Protein AF-A0A4D4J5U4-F1 (afdb_monomer_lite)

Organism: NCBI:txid1931992

Secondary structure (DSSP, 8-state):
--PPP--EEEEEEEEEEEEE---TTSSSPPEEEEEEEEEEEEE--TT--S-----SSS--PPP-

Structure (mmCIF, N/CA/C/O backbone):
data_AF-A0A4D4J5U4-F1
#
_entry.id   AF-A0A4D4J5U4-F1
#
loop_
_atom_site.group_PDB
_atom_site.id
_atom_site.type_symbol
_atom_site.label_atom_id
_atom_site.label_alt_id
_atom_site.label_comp_id
_atom_site.label_asym_id
_atom_site.label_entity_id
_atom_site.label_seq_id
_atom_site.pdbx_PDB_ins_code
_atom_site.Cartn_x
_atom_site.Cartn_y
_atom_site.Cartn_z
_atom_site.occupancy
_atom_site.B_iso_or_equiv
_atom_site.auth_seq_id
_atom_site.auth_comp_id
_atom_site.auth_asym_id
_atom_site.auth_atom_id
_atom_site.pdbx_PDB_model_num
ATOM 1 N N . MET A 1 1 ? 7.871 7.662 29.309 1.00 38.28 1 MET A N 1
ATOM 2 C CA . MET A 1 1 ? 6.427 7.972 29.284 1.00 38.28 1 MET A CA 1
ATOM 3 C C . MET A 1 1 ? 5.884 7.415 27.977 1.00 38.28 1 MET A C 1
ATOM 5 O O . MET A 1 1 ? 6.187 7.969 26.931 1.00 38.28 1 MET A O 1
ATOM 9 N N . LEU A 1 2 ? 5.229 6.251 28.008 1.00 44.94 2 LEU A N 1
ATOM 10 C CA . LEU A 1 2 ? 4.572 5.704 26.819 1.00 44.94 2 LEU A CA 1
ATOM 11 C C . LEU A 1 2 ? 3.341 6.576 26.564 1.00 44.94 2 LEU A C 1
ATOM 13 O O . LEU A 1 2 ? 2.465 6.653 27.423 1.00 44.94 2 LEU A O 1
ATOM 17 N N . ALA A 1 3 ? 3.316 7.292 25.440 1.00 54.31 3 ALA A N 1
ATOM 18 C CA . ALA A 1 3 ? 2.113 7.976 24.988 1.00 54.31 3 ALA A CA 1
ATOM 19 C C . ALA A 1 3 ? 0.977 6.942 24.918 1.00 54.31 3 ALA A C 1
ATOM 21 O O . ALA A 1 3 ? 1.187 5.840 24.407 1.00 54.31 3 ALA A O 1
ATOM 22 N N . GLY A 1 4 ? -0.184 7.265 25.495 1.00 58.19 4 GLY A N 1
ATOM 23 C CA . GLY A 1 4 ? -1.340 6.369 25.515 1.00 58.19 4 GLY A CA 1
ATOM 24 C C . GLY A 1 4 ? -1.639 5.826 24.118 1.00 58.19 4 GLY A C 1
ATOM 25 O O . GLY A 1 4 ? -1.470 6.537 23.127 1.00 58.19 4 GLY A O 1
ATOM 26 N N . ALA A 1 5 ? -2.036 4.555 24.046 1.00 68.75 5 ALA A N 1
ATOM 27 C CA . ALA A 1 5 ? -2.281 3.878 22.780 1.00 68.75 5 ALA A CA 1
ATOM 28 C C . ALA A 1 5 ? -3.239 4.707 21.908 1.00 68.75 5 ALA A C 1
ATOM 30 O O . ALA A 1 5 ? -4.381 4.963 22.289 1.00 68.75 5 ALA A O 1
ATOM 31 N N . VAL A 1 6 ? -2.770 5.147 20.740 1.00 75.88 6 VAL A N 1
ATOM 32 C CA . VAL A 1 6 ? -3.614 5.822 19.751 1.00 75.88 6 VAL A CA 1
ATOM 33 C C . VAL A 1 6 ? -4.498 4.755 19.109 1.00 75.88 6 VAL A C 1
ATOM 35 O O . VAL A 1 6 ? -4.032 3.952 18.306 1.00 75.88 6 VAL A O 1
ATOM 38 N N . LEU A 1 7 ? -5.775 4.713 19.497 1.00 84.88 7 LEU A N 1
ATOM 39 C CA . LEU A 1 7 ? -6.722 3.672 19.071 1.00 84.88 7 LEU A CA 1
ATOM 40 C C . LEU A 1 7 ? -7.457 3.996 17.759 1.00 84.88 7 LEU A C 1
ATOM 42 O O . LEU A 1 7 ? -8.285 3.206 17.303 1.00 84.88 7 LEU A O 1
ATOM 46 N N . GLY A 1 8 ? -7.184 5.139 17.128 1.00 89.25 8 GLY A N 1
ATOM 47 C CA . GLY A 1 8 ? -7.797 5.499 15.852 1.00 89.25 8 GLY A CA 1
ATOM 48 C C . GLY A 1 8 ? -7.259 6.792 15.251 1.00 89.25 8 GLY A C 1
ATOM 49 O O . GLY A 1 8 ? -6.624 7.592 15.935 1.00 89.25 8 GLY A O 1
ATOM 50 N N . GLY A 1 9 ? -7.511 6.973 13.956 1.00 92.69 9 GLY A N 1
ATOM 51 C CA . GLY A 1 9 ? -7.029 8.110 13.173 1.00 92.69 9 GLY A CA 1
ATOM 52 C C . GLY A 1 9 ? -7.138 7.854 11.671 1.00 92.69 9 GLY A C 1
ATOM 53 O O . GLY A 1 9 ? -7.837 6.938 11.242 1.00 92.69 9 GLY A O 1
ATOM 54 N N . VAL A 1 10 ? -6.439 8.654 10.867 1.00 95.56 10 VAL A N 1
ATOM 55 C CA . VAL A 1 10 ? -6.289 8.413 9.425 1.00 95.56 10 VAL A CA 1
ATOM 56 C C . VAL A 1 10 ? -4.904 7.827 9.170 1.00 95.56 10 VAL A C 1
ATOM 58 O O . VAL A 1 10 ? -3.892 8.445 9.494 1.00 95.56 10 VAL A O 1
ATOM 61 N N . LEU A 1 11 ? -4.857 6.631 8.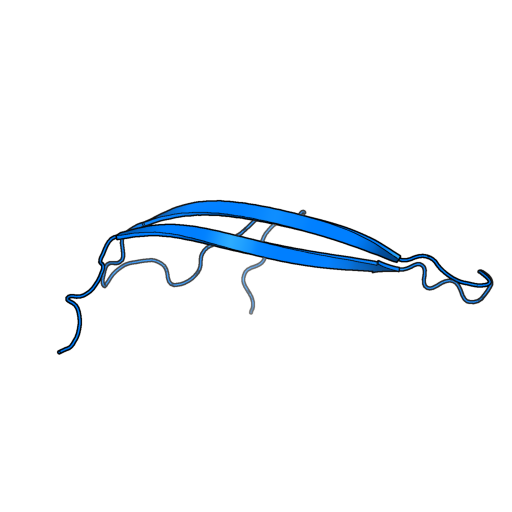588 1.00 93.12 11 LEU A N 1
ATOM 62 C CA . LEU A 1 11 ? -3.636 6.021 8.084 1.00 93.12 11 LEU A CA 1
ATOM 63 C C . LEU A 1 11 ? -3.364 6.563 6.677 1.00 93.12 11 LEU A C 1
ATOM 65 O O . LEU A 1 11 ? -4.048 6.199 5.718 1.00 93.12 11 LEU A O 1
ATOM 69 N N . HIS A 1 12 ? -2.370 7.438 6.563 1.00 95.50 12 HIS A N 1
ATOM 70 C CA . HIS A 1 12 ? -1.890 7.926 5.275 1.00 95.50 12 HIS A CA 1
ATOM 71 C C . HIS A 1 12 ? -0.874 6.944 4.696 1.00 95.50 12 HIS A C 1
ATOM 73 O O . HIS A 1 12 ? 0.166 6.695 5.303 1.00 95.50 12 HIS A O 1
ATOM 79 N N . VAL A 1 13 ? -1.167 6.395 3.520 1.00 95.06 13 VAL A N 1
ATOM 80 C CA . VAL A 1 13 ? -0.269 5.481 2.807 1.00 95.06 13 VAL A CA 1
ATOM 81 C C . VAL A 1 13 ? 0.054 6.074 1.452 1.00 95.06 13 VAL A C 1
ATOM 83 O O . VAL A 1 13 ? -0.837 6.532 0.743 1.00 95.06 13 VAL A O 1
ATOM 86 N N . VAL A 1 14 ? 1.330 6.044 1.086 1.00 94.50 14 VAL A N 1
ATOM 87 C CA . VAL A 1 14 ? 1.803 6.401 -0.248 1.00 94.50 14 VAL A CA 1
ATOM 88 C C . VAL A 1 14 ? 2.553 5.202 -0.791 1.00 94.50 14 VAL A C 1
ATOM 90 O O . VAL A 1 14 ? 3.441 4.675 -0.127 1.00 94.50 14 VAL A O 1
ATOM 93 N N . ALA A 1 15 ? 2.208 4.789 -2.001 1.00 92.81 15 ALA A N 1
ATOM 94 C CA . ALA A 1 15 ? 2.938 3.762 -2.717 1.00 92.81 15 ALA A CA 1
ATOM 95 C C . ALA A 1 15 ? 3.429 4.313 -4.054 1.00 92.81 15 ALA A C 1
ATOM 97 O O . ALA A 1 15 ? 2.751 5.104 -4.717 1.00 92.81 15 ALA A O 1
ATOM 98 N N . GLN A 1 16 ? 4.637 3.903 -4.427 1.00 93.94 16 GLN A N 1
ATOM 99 C CA . GLN A 1 16 ? 5.303 4.311 -5.654 1.00 93.94 16 GLN A CA 1
ATOM 100 C C . GLN A 1 16 ? 5.858 3.079 -6.349 1.00 93.94 16 GLN A C 1
ATOM 102 O O . GLN A 1 16 ? 6.405 2.191 -5.700 1.00 93.94 16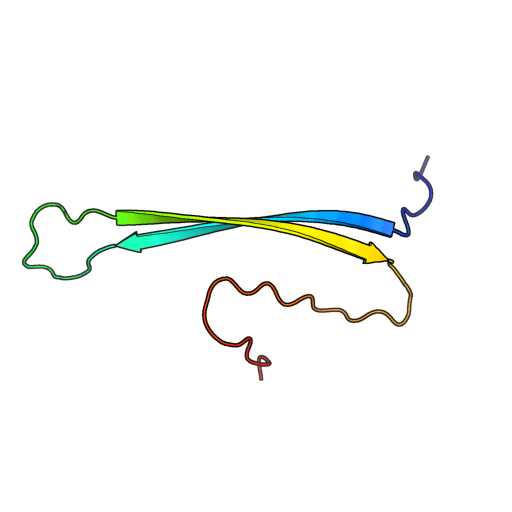 GLN A O 1
ATOM 107 N N . ALA A 1 17 ? 5.708 3.046 -7.666 1.00 91.19 17 ALA A N 1
ATOM 108 C CA . ALA A 1 17 ? 6.244 1.992 -8.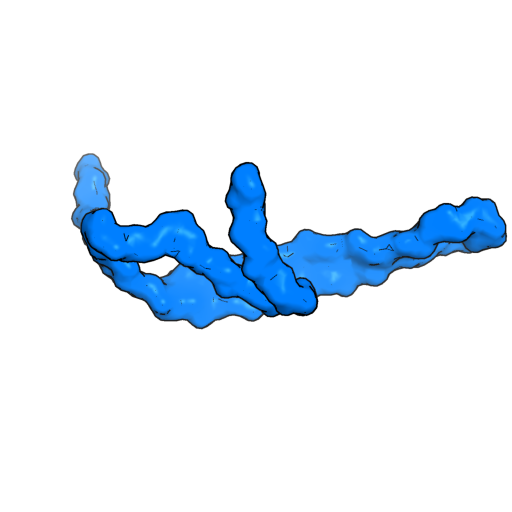506 1.00 91.19 17 ALA A CA 1
ATOM 109 C C . ALA A 1 17 ? 6.761 2.585 -9.815 1.00 91.19 17 ALA A C 1
ATOM 111 O O . ALA A 1 17 ? 6.463 3.731 -10.168 1.00 91.19 17 ALA A O 1
ATOM 112 N N . VAL A 1 18 ? 7.548 1.791 -10.529 1.00 92.50 18 VAL A N 1
ATOM 113 C CA . VAL A 1 18 ? 8.134 2.166 -11.808 1.00 92.50 18 VAL A CA 1
ATOM 114 C C . VAL A 1 18 ? 7.916 1.019 -12.786 1.00 92.50 18 VAL A C 1
ATOM 116 O O . VAL A 1 18 ? 8.143 -0.133 -12.435 1.00 92.50 18 VAL A O 1
ATOM 119 N N . SER A 1 19 ? 7.471 1.342 -13.998 1.00 89.38 19 SER A N 1
ATOM 120 C CA . SER A 1 19 ? 7.394 0.406 -15.120 1.00 89.38 19 SER A CA 1
ATOM 121 C C . SER A 1 19 ? 8.379 0.858 -16.187 1.00 89.38 19 SER A C 1
ATOM 123 O O . SER A 1 19 ? 8.295 2.001 -16.634 1.00 89.38 19 SER A O 1
ATOM 125 N N . CYS A 1 20 ? 9.294 -0.013 -16.589 1.00 90.44 20 CYS A N 1
ATOM 126 C CA . CYS A 1 20 ? 10.261 0.251 -17.654 1.00 90.44 20 CYS A CA 1
ATOM 127 C C . CYS A 1 20 ? 9.961 -0.646 -18.856 1.00 90.44 20 CYS A C 1
ATOM 129 O O . CYS A 1 20 ? 9.358 -1.704 -18.685 1.00 90.44 20 CYS A O 1
ATOM 131 N N . ASP A 1 21 ? 10.366 -0.205 -20.041 1.00 88.94 21 ASP A N 1
ATOM 132 C CA . ASP A 1 21 ? 10.425 -1.062 -21.225 1.00 88.94 21 ASP A CA 1
ATOM 133 C C . ASP A 1 21 ? 11.594 -2.054 -21.072 1.00 88.94 21 ASP A C 1
ATOM 135 O O . ASP A 1 21 ? 12.677 -1.649 -20.635 1.00 88.94 21 ASP A O 1
A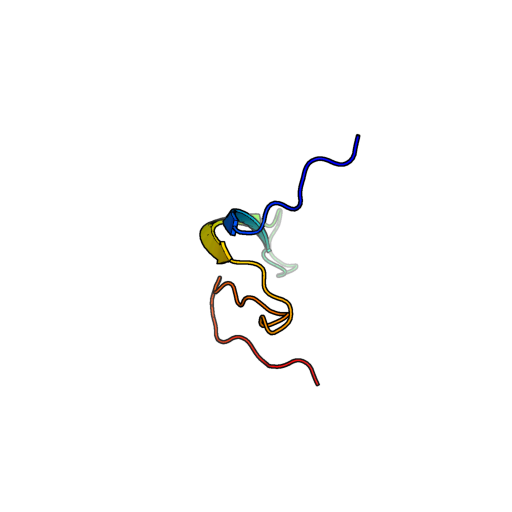TOM 139 N N . ASP A 1 22 ? 11.363 -3.337 -21.354 1.00 89.12 22 ASP A N 1
ATOM 140 C CA . ASP A 1 22 ? 12.360 -4.410 -21.269 1.00 89.12 22 ASP A CA 1
ATOM 141 C C . ASP A 1 22 ? 12.818 -4.928 -22.643 1.00 89.12 22 ASP A C 1
ATOM 143 O O . ASP A 1 22 ? 13.644 -5.843 -22.703 1.00 89.12 22 ASP A O 1
ATOM 147 N N . ASP A 1 23 ? 12.352 -4.322 -23.741 1.00 90.25 23 ASP A N 1
ATOM 148 C CA . ASP A 1 23 ? 12.765 -4.682 -25.093 1.00 90.25 23 ASP A CA 1
ATOM 149 C C . ASP A 1 23 ? 14.240 -4.286 -25.331 1.00 90.25 23 ASP A C 1
ATOM 151 O O . ASP A 1 23 ? 14.589 -3.097 -25.329 1.00 90.25 23 ASP A O 1
ATOM 155 N N . PRO A 1 24 ? 15.138 -5.259 -25.591 1.00 87.19 24 PRO A N 1
ATOM 156 C CA . PRO A 1 24 ? 16.561 -4.995 -25.795 1.00 87.19 24 PRO A CA 1
ATOM 157 C C . PRO A 1 24 ? 16.863 -4.217 -27.086 1.00 87.19 24 PRO A C 1
ATOM 159 O O . PRO A 1 24 ? 17.995 -3.771 -27.274 1.00 87.19 24 PRO A O 1
ATOM 162 N N . SER A 1 25 ? 15.889 -4.060 -27.988 1.00 92.12 25 SER A N 1
ATOM 163 C CA . SER A 1 25 ? 16.024 -3.264 -29.210 1.00 92.12 25 SER A CA 1
ATOM 164 C C . SER A 1 25 ? 15.834 -1.757 -28.983 1.00 92.12 25 SER A C 1
ATOM 166 O O . SER A 1 25 ? 16.221 -0.955 -29.838 1.00 92.12 25 SER A O 1
ATOM 168 N N . VAL A 1 26 ? 15.303 -1.347 -27.824 1.00 87.94 26 VAL A N 1
ATOM 169 C CA . VAL A 1 26 ? 15.087 0.062 -27.474 1.00 87.94 26 VAL A CA 1
ATOM 170 C C . VAL A 1 26 ? 16.361 0.655 -26.870 1.00 87.94 26 VAL A C 1
ATOM 172 O O . VAL A 1 26 ? 16.732 0.391 -25.726 1.00 87.94 26 VAL A O 1
ATOM 175 N N . ALA A 1 27 ? 17.040 1.519 -27.627 1.00 82.94 27 ALA A N 1
ATOM 176 C CA . ALA A 1 27 ? 18.161 2.290 -27.101 1.00 82.94 27 ALA A CA 1
ATOM 177 C C . ALA A 1 27 ? 17.654 3.350 -26.103 1.00 82.94 27 ALA A C 1
ATOM 179 O O . ALA A 1 27 ? 16.893 4.239 -26.476 1.00 82.94 27 ALA A O 1
ATOM 180 N N . HIS A 1 28 ? 18.120 3.275 -24.850 1.00 84.12 28 HIS A N 1
ATOM 181 C CA . HIS A 1 28 ? 17.731 4.149 -23.729 1.00 84.12 28 HIS A CA 1
ATOM 182 C C . HIS A 1 28 ? 16.251 4.016 -23.310 1.00 84.12 28 HIS A C 1
ATOM 184 O O . HIS A 1 28 ? 15.481 4.971 -23.452 1.00 84.12 28 HIS A O 1
ATOM 190 N N . PRO A 1 29 ? 15.834 2.858 -22.764 1.00 84.00 29 PRO A N 1
ATOM 191 C CA . PRO A 1 29 ? 14.456 2.657 -22.334 1.00 84.00 29 PRO A CA 1
ATOM 192 C C . PRO A 1 29 ? 14.074 3.661 -21.242 1.00 84.00 29 PRO A C 1
ATOM 194 O O . PRO A 1 29 ? 14.812 3.892 -20.279 1.00 84.00 29 PRO A O 1
ATOM 197 N N . VAL A 1 30 ? 12.900 4.272 -21.399 1.00 89.69 30 VAL A N 1
ATOM 198 C CA . VAL A 1 30 ? 12.354 5.210 -20.417 1.00 89.69 30 VAL A CA 1
ATOM 199 C C . VAL A 1 30 ? 11.461 4.474 -19.433 1.00 89.69 30 VAL A C 1
ATOM 201 O O . VAL A 1 30 ? 10.676 3.598 -19.793 1.00 89.69 30 VAL A O 1
ATOM 204 N N . CYS A 1 31 ? 11.550 4.871 -18.171 1.00 93.25 31 CYS A N 1
ATOM 205 C CA . CYS A 1 31 ? 10.725 4.314 -17.118 1.00 93.25 31 CYS A CA 1
ATOM 206 C C . CYS A 1 31 ? 9.595 5.278 -16.746 1.00 93.25 31 CYS A C 1
ATOM 208 O O . CYS A 1 31 ? 9.815 6.467 -16.504 1.00 93.25 31 CYS A O 1
ATOM 210 N N . ARG A 1 32 ? 8.372 4.760 -16.650 1.00 91.44 32 ARG A N 1
ATOM 211 C CA . ARG A 1 32 ? 7.204 5.488 -16.155 1.00 91.44 32 ARG A CA 1
ATOM 212 C C . ARG A 1 32 ? 7.078 5.291 -14.652 1.00 91.44 32 ARG A C 1
ATOM 214 O O . ARG A 1 32 ? 6.879 4.173 -14.184 1.00 91.44 32 ARG A O 1
ATOM 221 N N . VAL A 1 33 ? 7.128 6.388 -13.907 1.00 92.31 33 VAL A N 1
ATOM 222 C CA . VAL A 1 33 ? 6.850 6.392 -12.467 1.00 92.31 33 VAL A CA 1
ATOM 223 C C . VAL A 1 33 ? 5.349 6.543 -12.239 1.00 92.31 33 VAL A C 1
ATOM 225 O O . VAL A 1 33 ? 4.705 7.400 -12.845 1.00 92.31 33 VAL A O 1
ATOM 228 N N . VAL A 1 34 ? 4.798 5.740 -11.334 1.00 90.69 34 VAL A N 1
ATOM 229 C CA . VAL A 1 34 ? 3.432 5.881 -10.824 1.00 90.69 34 VAL A CA 1
ATOM 230 C C . VAL A 1 34 ? 3.466 6.078 -9.314 1.00 90.69 34 VAL A C 1
ATOM 232 O O . VAL A 1 34 ? 4.290 5.498 -8.606 1.00 90.69 34 VAL A O 1
ATOM 235 N N . ARG A 1 35 ? 2.566 6.920 -8.809 1.00 94.00 35 ARG A N 1
ATOM 236 C CA . ARG A 1 35 ? 2.410 7.206 -7.382 1.00 94.00 35 ARG A CA 1
ATOM 237 C C . ARG A 1 35 ? 0.932 7.236 -7.049 1.00 94.00 35 ARG A C 1
ATOM 239 O O . ARG A 1 35 ? 0.157 7.843 -7.783 1.00 94.00 35 ARG A O 1
ATOM 246 N N . LYS A 1 36 ? 0.562 6.607 -5.938 1.00 93.62 36 LYS A N 1
ATOM 247 C CA . LYS A 1 36 ? -0.798 6.648 -5.412 1.00 93.62 36 LYS A CA 1
ATOM 248 C C . LYS A 1 36 ? -0.777 6.848 -3.909 1.00 93.62 36 LYS A C 1
ATOM 250 O O . LYS A 1 36 ? 0.065 6.281 -3.212 1.00 93.62 36 LYS A O 1
ATOM 255 N N . ASP A 1 37 ? -1.695 7.670 -3.440 1.00 95.44 37 ASP A N 1
ATOM 256 C CA . ASP A 1 37 ? -1.894 7.981 -2.038 1.00 95.44 37 ASP A CA 1
ATOM 257 C C . ASP A 1 37 ? -3.308 7.607 -1.587 1.00 95.44 37 ASP A C 1
ATOM 259 O O . ASP A 1 37 ? -4.267 7.629 -2.361 1.00 95.44 37 ASP A O 1
ATOM 263 N N . TRP A 1 38 ? -3.413 7.222 -0.317 1.00 95.50 38 TRP A N 1
ATOM 264 C CA . TRP A 1 38 ? -4.664 6.905 0.358 1.00 95.50 38 TRP A CA 1
ATOM 265 C C . TRP A 1 38 ? -4.666 7.541 1.745 1.00 95.50 38 TRP A C 1
ATOM 267 O 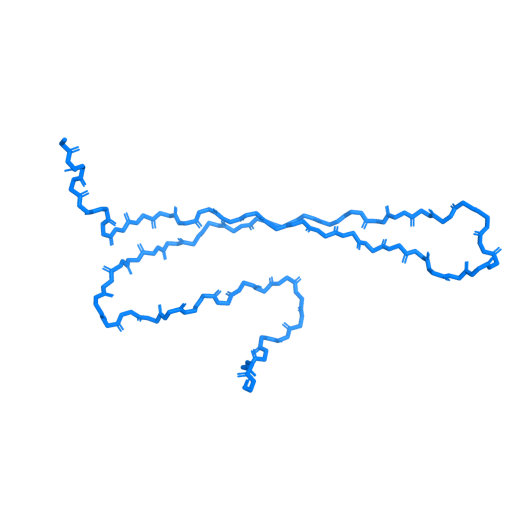O . TRP A 1 38 ? -3.665 7.487 2.460 1.00 95.50 38 TRP A O 1
ATOM 277 N N . GLY A 1 39 ? -5.809 8.086 2.155 1.00 95.94 39 GLY A N 1
ATOM 278 C CA . GLY A 1 39 ? -6.103 8.408 3.550 1.00 95.94 39 GLY A CA 1
ATOM 279 C C . GLY A 1 39 ? -7.183 7.464 4.055 1.00 95.94 39 GLY A C 1
ATOM 280 O O . GLY A 1 39 ? -8.349 7.642 3.714 1.00 95.94 39 GLY A O 1
ATOM 281 N N . VAL A 1 40 ? -6.807 6.447 4.832 1.00 94.88 40 VAL A N 1
ATOM 282 C CA . VAL A 1 40 ? -7.743 5.417 5.302 1.00 94.88 40 VAL A CA 1
ATOM 283 C C . VAL A 1 40 ? -8.124 5.689 6.755 1.00 94.88 40 VAL A C 1
ATOM 285 O O . VAL A 1 40 ? -7.263 5.594 7.629 1.00 94.88 40 VAL A O 1
ATOM 288 N N . PRO A 1 41 ? -9.391 6.006 7.063 1.00 94.31 41 PRO A N 1
ATOM 289 C CA . PRO A 1 41 ? -9.848 6.078 8.444 1.00 94.31 41 PRO A CA 1
ATOM 290 C C . PRO A 1 41 ? -9.754 4.695 9.096 1.00 94.31 41 PRO A C 1
ATOM 292 O O . PRO A 1 41 ? -10.353 3.734 8.612 1.00 94.31 41 PRO A O 1
ATOM 295 N N . VAL A 1 42 ? -9.012 4.586 10.197 1.00 92.69 42 VAL A N 1
ATOM 296 C CA . VAL A 1 42 ? -8.800 3.328 10.920 1.00 92.69 42 VAL A CA 1
ATOM 297 C C . VAL A 1 42 ? -9.176 3.448 12.390 1.00 92.69 42 VAL A C 1
ATOM 299 O O . VAL A 1 42 ? -9.038 4.496 13.026 1.00 92.69 42 VAL A O 1
ATOM 302 N N . ARG A 1 43 ? -9.611 2.318 12.947 1.00 92.44 43 ARG A N 1
ATOM 303 C CA . ARG A 1 43 ? -9.745 2.092 14.385 1.00 92.44 43 ARG A CA 1
ATOM 304 C C . ARG A 1 43 ? -9.028 0.794 14.731 1.00 92.44 43 ARG A C 1
ATOM 306 O O . ARG A 1 43 ? -9.271 -0.230 14.097 1.00 92.44 43 ARG A O 1
ATOM 313 N N . VAL A 1 44 ? -8.168 0.840 15.740 1.00 89.88 44 VAL A N 1
ATOM 314 C CA . VAL A 1 44 ? -7.433 -0.325 16.233 1.00 89.88 44 VAL A CA 1
ATOM 315 C C . VAL A 1 44 ? -8.272 -1.001 17.309 1.00 89.88 44 VAL A C 1
ATOM 317 O O . VAL A 1 44 ? -8.703 -0.365 18.268 1.00 89.88 44 VAL A O 1
ATOM 320 N N . THR A 1 45 ? -8.528 -2.294 17.135 1.00 91.50 45 THR A N 1
ATOM 321 C CA . THR A 1 45 ? -9.242 -3.126 18.111 1.00 91.50 45 THR A CA 1
ATOM 322 C C . THR A 1 45 ? -8.569 -4.490 18.177 1.00 91.50 45 THR A C 1
ATOM 324 O O . THR A 1 45 ? -7.971 -4.923 17.192 1.00 91.50 45 THR A O 1
ATOM 327 N N . GLU A 1 46 ? -8.703 -5.197 19.297 1.00 90.75 46 GLU A N 1
ATOM 328 C CA . GLU A 1 46 ? -8.133 -6.545 19.459 1.00 90.75 46 GLU A CA 1
ATOM 329 C C . GLU A 1 46 ? -8.664 -7.555 18.429 1.00 90.75 46 GLU A C 1
ATOM 331 O O . GLU A 1 46 ? -7.975 -8.504 18.073 1.00 90.75 46 GLU A O 1
ATOM 336 N N . ARG A 1 47 ? -9.886 -7.340 17.924 1.00 93.38 47 ARG A N 1
ATOM 337 C CA . ARG A 1 47 ? -10.556 -8.217 16.949 1.00 93.38 47 ARG A CA 1
ATOM 338 C C . ARG A 1 47 ? -10.473 -7.699 15.510 1.00 93.38 47 ARG A C 1
ATOM 340 O O . ARG A 1 47 ? -11.184 -8.196 14.641 1.00 93.38 47 ARG A O 1
ATOM 347 N N . GLY A 1 48 ? -9.664 -6.669 15.264 1.00 91.00 48 GLY A N 1
ATOM 348 C CA . GLY A 1 48 ? -9.528 -6.055 13.948 1.00 91.00 48 GLY A CA 1
ATOM 349 C C . GLY A 1 48 ? -8.894 -6.993 12.921 1.00 91.00 48 GLY A C 1
ATOM 350 O O . GLY A 1 48 ? -8.126 -7.896 13.256 1.00 91.00 48 GLY A O 1
ATOM 351 N N . VAL A 1 49 ? -9.186 -6.748 11.643 1.00 92.00 49 VAL A N 1
ATOM 352 C CA . VAL A 1 49 ? -8.477 -7.418 10.550 1.00 92.00 49 VAL A CA 1
ATOM 353 C C . VAL A 1 49 ? -7.001 -7.022 10.561 1.00 92.00 49 VAL A C 1
ATOM 355 O O . VAL A 1 49 ? -6.650 -5.878 10.845 1.00 92.00 49 VAL A O 1
ATOM 358 N N . ARG A 1 50 ? -6.124 -7.972 10.226 1.00 90.06 50 ARG A N 1
ATOM 359 C CA . ARG A 1 50 ? -4.666 -7.747 10.194 1.00 90.06 50 ARG A CA 1
ATOM 360 C C . ARG A 1 50 ? -4.143 -7.308 8.825 1.00 90.06 50 ARG A C 1
ATOM 362 O O . ARG A 1 50 ? -2.950 -7.068 8.680 1.00 90.06 50 ARG A O 1
ATOM 369 N N . ARG A 1 51 ? -5.021 -7.223 7.821 1.00 89.25 51 ARG A N 1
ATOM 370 C CA . ARG A 1 51 ? -4.694 -6.836 6.446 1.00 89.25 51 ARG A CA 1
ATOM 371 C C . ARG A 1 51 ? -5.672 -5.769 5.971 1.00 89.25 51 ARG A C 1
ATOM 373 O O . ARG A 1 51 ? -6.878 -5.918 6.146 1.00 89.25 51 ARG A O 1
ATOM 380 N N . LEU A 1 52 ? -5.131 -4.724 5.356 1.00 90.19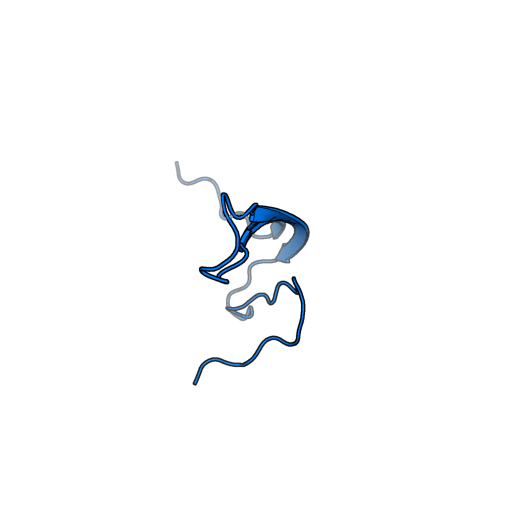 52 LEU A N 1
ATOM 381 C CA . LEU A 1 52 ? -5.879 -3.653 4.709 1.00 90.19 52 LEU A CA 1
ATOM 382 C C . LEU A 1 52 ? -5.507 -3.644 3.219 1.00 90.19 52 LEU A C 1
ATOM 384 O O . LEU A 1 52 ? -4.369 -3.294 2.897 1.00 90.19 52 LEU A O 1
ATOM 388 N N . PRO A 1 53 ? -6.405 -4.055 2.312 1.00 89.62 53 PRO A N 1
ATOM 389 C CA . PRO A 1 53 ? -6.109 -4.038 0.888 1.00 89.62 53 PRO A CA 1
ATOM 390 C C . PRO A 1 53 ? -6.139 -2.611 0.335 1.00 89.62 53 PRO A C 1
ATOM 392 O O . PRO A 1 53 ? -7.081 -1.852 0.565 1.00 89.62 53 PRO A O 1
ATOM 395 N N . LEU A 1 54 ? -5.094 -2.251 -0.413 1.00 90.69 54 LEU A N 1
ATOM 396 C CA . LEU A 1 54 ? -4.967 -0.966 -1.097 1.00 90.69 54 LEU A CA 1
ATOM 397 C C . LEU A 1 54 ? -4.907 -1.216 -2.601 1.00 90.69 54 LEU A C 1
ATOM 399 O O . LEU A 1 54 ? -3.924 -1.740 -3.122 1.00 90.69 54 LEU A O 1
ATOM 403 N N . VAL A 1 55 ? -5.974 -0.852 -3.309 1.00 85.19 55 VAL A N 1
ATOM 404 C CA . VAL A 1 55 ? -6.092 -1.150 -4.739 1.00 85.19 55 VAL A CA 1
ATOM 405 C C . VAL A 1 55 ? -5.294 -0.135 -5.550 1.00 85.19 55 VAL A C 1
ATOM 407 O O . VAL A 1 55 ? -5.680 1.033 -5.661 1.00 85.19 55 VAL A O 1
ATOM 410 N N . MET A 1 56 ? -4.184 -0.579 -6.138 1.00 79.75 56 MET A N 1
ATOM 411 C CA . MET A 1 56 ? -3.410 0.191 -7.120 1.00 79.75 56 MET A CA 1
ATOM 412 C C . MET A 1 56 ? -3.849 -0.126 -8.563 1.00 79.75 56 MET A C 1
ATOM 414 O O . MET A 1 56 ? -3.902 0.782 -9.387 1.00 79.75 56 MET A O 1
ATOM 418 N N . GLY A 1 57 ? -4.255 -1.378 -8.806 1.00 73.50 57 GLY A N 1
ATOM 419 C CA . GLY A 1 57 ? -4.838 -1.948 -10.027 1.00 73.50 57 GLY A CA 1
ATOM 420 C C . GLY A 1 57 ? -4.993 -3.472 -9.849 1.00 73.50 57 GLY A C 1
ATOM 421 O O . GLY A 1 57 ? -4.214 -4.061 -9.104 1.00 73.50 57 GLY A O 1
ATOM 422 N N . GLY A 1 58 ? -5.997 -4.105 -10.470 1.00 71.00 58 GLY A N 1
ATOM 423 C CA . GLY A 1 58 ? -6.312 -5.533 -10.258 1.00 71.00 58 GLY A CA 1
ATOM 424 C C . GLY A 1 58 ? -7.080 -5.839 -8.955 1.00 71.00 58 GLY A C 1
ATOM 425 O O . GLY A 1 58 ? -7.562 -4.923 -8.290 1.00 71.00 58 GLY A O 1
ATOM 426 N N . ILE A 1 59 ? -7.212 -7.128 -8.616 1.00 64.06 59 ILE A N 1
ATOM 427 C CA . ILE A 1 59 ? -7.851 -7.655 -7.388 1.00 64.06 59 ILE A CA 1
ATOM 428 C C . ILE A 1 59 ? -6.788 -8.166 -6.411 1.00 64.06 59 ILE A C 1
ATOM 430 O O . ILE A 1 59 ? -5.792 -8.757 -6.827 1.00 64.06 59 ILE A O 1
ATOM 434 N N . ASP A 1 60 ? -6.990 -7.952 -5.111 1.00 69.94 60 ASP A N 1
ATOM 435 C CA . ASP A 1 60 ? -6.103 -8.470 -4.077 1.00 69.94 60 ASP A CA 1
ATOM 436 C C . ASP A 1 60 ? -6.320 -9.978 -3.881 1.00 69.94 60 ASP A C 1
ATOM 438 O O . ASP A 1 60 ? -7.305 -10.426 -3.303 1.00 69.94 60 ASP A O 1
ATOM 442 N N . GLY A 1 61 ? -5.372 -10.791 -4.351 1.00 65.62 61 GLY A N 1
ATOM 443 C CA . GLY A 1 61 ? -5.326 -12.212 -4.004 1.00 65.62 61 GLY A CA 1
ATOM 444 C C . GLY A 1 61 ? -5.063 -12.413 -2.506 1.00 65.62 61 GLY A C 1
ATOM 445 O O . GLY A 1 61 ? -4.385 -11.603 -1.854 1.00 65.62 61 GLY A O 1
ATOM 446 N N . VAL A 1 62 ? -5.590 -13.494 -1.932 1.00 57.75 62 VAL A N 1
ATOM 447 C CA . VAL A 1 62 ? -5.124 -14.013 -0.637 1.00 57.75 62 VAL A CA 1
ATOM 448 C C . VAL A 1 62 ? -3.804 -14.749 -0.904 1.00 57.75 62 VAL A C 1
ATOM 450 O O . VAL A 1 62 ? -3.796 -15.591 -1.799 1.00 57.75 62 VAL A O 1
ATOM 453 N N . PRO A 1 63 ? -2.688 -14.416 -0.226 1.00 56.72 63 PRO A N 1
ATOM 454 C CA . PRO A 1 63 ? -1.476 -15.225 -0.338 1.00 56.72 63 PRO A CA 1
ATOM 455 C C . PRO A 1 63 ? -1.760 -16.615 0.250 1.00 56.72 63 PRO A C 1
ATOM 457 O O . PRO A 1 63 ? -2.349 -16.683 1.332 1.00 56.72 63 PRO A O 1
ATOM 460 N N . GLU A 1 64 ? -1.403 -17.679 -0.478 1.00 53.34 64 GLU A N 1
ATOM 461 C CA . GLU A 1 64 ? -1.438 -19.061 0.036 1.00 53.34 64 GLU A CA 1
ATOM 462 C C . GLU A 1 64 ? -0.527 -19.240 1.258 1.00 53.34 64 GLU A C 1
ATOM 464 O O . GLU A 1 64 ? 0.570 -18.628 1.283 1.00 53.34 64 GLU A O 1
#

Sequence (64 aa):
MLAGAVLGGVLHVVAQAVSCDDDPSVAHPVCRVVRKDWGVPVRVTERGVRRLPLVMGGIDGVPE

Radius of gyration: 18.53 Å; chains: 1; bounding box: 29×28×58 Å

Foldseek 3Di:
DPDPDPFWDWDKDKDKDKDWDPPPVDDPIDIDIDMDIDTHTDGHDPPDDPDDDDPPDDDDDDDD

pLDDT: mean 84.36, std 13.73, range [38.28, 95.94]